Protein AF-A0AAW1X8X9-F1 (afdb_monomer_lite)

Radius of gyration: 14.43 Å; chains: 1; bounding box: 45×23×25 Å

Foldseek 3Di:
DDPVVVVVLVVVLVVVQVVCVVCLCVWQAWDDPDVLDTHGDLSVLPNLVNCVVSVNQADDDPPPSHARPCNPGDD

Organism: Rubus argutus (NCBI:txid59490)

Sequence (75 aa):
MNQVDDSLGSLAAAVLQSINDRFSTWDNVPCQIDEGLFLGSIGAANNKEKLKKLNVTHILTVANSLPPKYPNGRP

InterPro domains:
  IPR029021 Protein-tyrosine phosphatase-like [G3DSA:3.90.190.10] (4-75)
  IPR029021 Protein-tyrosine phosphatase-like [SSF52799] (16-70)

Secondary structure (DSSP, 8-state):
--HHHHHHHHHHH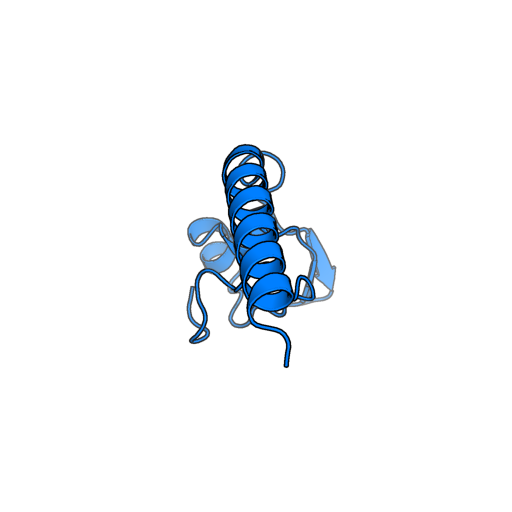HHHHHHHHHHTTTS-SPEEEETTEEE--HHHHH-HHHHHHTT--------TTS--SSTTS--

pLDDT: mean 83.9, std 10.79, range [47.66, 96.94]

Structure (mmCIF, N/CA/C/O backbone):
data_AF-A0AAW1X8X9-F1
#
_entry.id   AF-A0AAW1X8X9-F1
#
loop_
_atom_site.group_PDB
_atom_site.id
_atom_site.type_symbol
_atom_site.label_atom_id
_atom_site.label_alt_id
_atom_site.label_comp_id
_atom_site.label_asym_id
_atom_site.label_entity_id
_atom_site.label_seq_id
_atom_site.pdbx_PDB_ins_code
_atom_site.Cartn_x
_atom_site.Cartn_y
_atom_site.Cartn_z
_atom_site.occupancy
_atom_site.B_iso_or_equiv
_atom_site.auth_seq_id
_atom_site.auth_comp_id
_atom_site.auth_asym_id
_atom_site.auth_atom_id
_atom_site.pdbx_PDB_model_num
ATOM 1 N N . MET A 1 1 ? 28.072 -9.397 -13.669 1.00 51.75 1 MET A N 1
ATOM 2 C CA . MET A 1 1 ? 27.274 -8.172 -13.454 1.00 51.75 1 MET A CA 1
ATOM 3 C C . MET A 1 1 ? 28.222 -6.991 -13.348 1.00 51.75 1 MET A C 1
ATOM 5 O O . MET A 1 1 ? 29.276 -7.147 -12.743 1.00 51.75 1 MET A O 1
ATOM 9 N N . ASN A 1 2 ? 27.894 -5.868 -13.987 1.00 72.25 2 ASN A N 1
ATOM 10 C CA . ASN A 1 2 ? 28.735 -4.674 -14.050 1.00 72.25 2 ASN A CA 1
ATOM 11 C C . ASN A 1 2 ? 28.478 -3.797 -12.817 1.00 72.25 2 ASN A C 1
ATOM 13 O O . ASN A 1 2 ? 27.406 -3.221 -12.674 1.00 72.25 2 ASN A O 1
ATOM 17 N N . GLN A 1 3 ? 29.485 -3.651 -11.958 1.00 76.25 3 GLN A N 1
ATOM 18 C CA . GLN A 1 3 ? 29.428 -2.859 -10.720 1.00 76.25 3 GLN A CA 1
ATOM 19 C C . GLN A 1 3 ? 28.964 -1.400 -10.936 1.00 76.25 3 GLN A C 1
ATOM 21 O O . GLN A 1 3 ? 28.381 -0.778 -10.045 1.00 76.25 3 GLN A O 1
ATOM 26 N N . VAL A 1 4 ? 29.216 -0.851 -12.128 1.00 77.06 4 VAL A N 1
ATOM 27 C CA . VAL A 1 4 ? 28.810 0.506 -12.524 1.00 77.06 4 VAL A CA 1
ATOM 28 C C . VAL A 1 4 ? 27.295 0.597 -12.744 1.00 77.06 4 VAL A C 1
ATOM 30 O O . VAL A 1 4 ? 26.675 1.566 -12.306 1.00 77.06 4 VAL A O 1
ATOM 33 N N . ASP A 1 5 ? 26.691 -0.431 -13.344 1.00 78.25 5 ASP A N 1
ATOM 34 C CA . ASP A 1 5 ? 25.248 -0.488 -13.606 1.00 78.25 5 ASP A CA 1
ATOM 35 C C . ASP A 1 5 ? 24.461 -0.618 -12.291 1.00 78.25 5 ASP A C 1
ATOM 37 O O . ASP A 1 5 ? 23.471 0.087 -12.079 1.00 78.25 5 ASP A O 1
ATOM 41 N N . ASP A 1 6 ? 24.964 -1.431 -11.355 1.00 79.38 6 ASP A N 1
ATOM 42 C CA . ASP A 1 6 ? 24.387 -1.581 -10.012 1.00 79.38 6 ASP A CA 1
ATOM 43 C C . ASP A 1 6 ? 24.439 -0.258 -9.216 1.00 79.38 6 ASP A C 1
ATOM 45 O O . ASP A 1 6 ? 23.484 0.126 -8.530 1.00 79.38 6 ASP A O 1
ATOM 49 N N . SER A 1 7 ? 25.538 0.492 -9.353 1.00 83.12 7 SER A N 1
ATOM 50 C CA . SER A 1 7 ? 25.718 1.790 -8.687 1.00 83.12 7 SER A CA 1
ATOM 51 C C . SER A 1 7 ? 24.753 2.849 -9.232 1.00 83.12 7 SER A C 1
ATOM 53 O O . SER A 1 7 ? 24.143 3.587 -8.458 1.00 83.12 7 SER A O 1
ATOM 55 N N . LEU A 1 8 ? 24.546 2.893 -10.550 1.00 84.81 8 LEU A N 1
ATOM 56 C CA . LEU A 1 8 ? 23.585 3.804 -11.176 1.00 84.81 8 LEU A CA 1
ATOM 57 C C . LEU A 1 8 ? 22.136 3.466 -10.789 1.00 84.81 8 LEU A C 1
ATOM 59 O O . LEU A 1 8 ? 21.351 4.368 -10.483 1.00 84.81 8 LEU A O 1
ATOM 63 N N . GLY A 1 9 ? 21.793 2.175 -10.749 1.00 82.88 9 GLY A N 1
ATOM 64 C CA . GLY A 1 9 ? 20.471 1.705 -10.329 1.00 82.88 9 GLY A CA 1
ATOM 65 C C . GLY A 1 9 ? 20.132 2.091 -8.888 1.00 82.88 9 GLY A C 1
ATOM 66 O O . GLY A 1 9 ? 19.029 2.571 -8.616 1.00 82.88 9 GLY A O 1
ATOM 67 N N . SER A 1 10 ? 21.091 1.957 -7.967 1.00 82.38 10 SER A N 1
ATOM 68 C CA . SER A 1 10 ? 20.889 2.346 -6.564 1.00 82.38 10 SER A CA 1
ATOM 69 C C . SER A 1 10 ? 20.695 3.858 -6.382 1.00 82.38 10 SER A C 1
ATOM 71 O O . SER A 1 10 ? 19.817 4.275 -5.622 1.00 82.38 10 SER A O 1
ATOM 73 N N . LEU A 1 11 ? 21.432 4.690 -7.129 1.00 86.38 11 LEU A N 1
ATOM 74 C CA . LEU A 1 11 ? 21.246 6.144 -7.116 1.00 86.38 11 LEU A CA 1
ATOM 75 C C . LEU A 1 11 ? 19.860 6.544 -7.645 1.00 86.38 11 LEU A C 1
ATOM 77 O O . LEU A 1 11 ? 19.184 7.376 -7.040 1.00 86.38 11 LEU A O 1
ATOM 81 N N . ALA A 1 12 ? 19.412 5.928 -8.743 1.00 85.25 12 ALA A N 1
ATOM 82 C CA . ALA A 1 12 ? 18.087 6.180 -9.305 1.00 85.25 12 ALA A CA 1
ATOM 83 C C . ALA A 1 12 ? 16.964 5.825 -8.314 1.00 85.25 12 ALA A C 1
ATOM 85 O O . ALA A 1 12 ? 16.031 6.610 -8.136 1.00 85.25 12 ALA A O 1
ATOM 86 N N . ALA A 1 13 ? 17.076 4.689 -7.618 1.00 82.75 13 ALA A N 1
ATOM 87 C CA . ALA A 1 13 ? 16.117 4.291 -6.588 1.00 82.75 13 ALA A CA 1
ATOM 88 C C . ALA A 1 13 ? 16.057 5.302 -5.429 1.00 82.75 13 ALA A C 1
ATOM 90 O O . ALA A 1 13 ? 14.967 5.693 -5.011 1.00 82.75 13 ALA A O 1
ATOM 91 N N . ALA A 1 14 ? 17.210 5.793 -4.960 1.00 84.44 14 ALA A N 1
ATOM 92 C CA . ALA A 1 14 ? 17.271 6.798 -3.898 1.00 84.44 14 ALA A CA 1
ATOM 93 C C . ALA A 1 14 ? 16.588 8.120 -4.301 1.00 84.44 14 ALA A C 1
ATOM 95 O O . ALA A 1 14 ? 15.834 8.702 -3.516 1.00 84.44 14 ALA A O 1
ATOM 96 N N . VAL A 1 15 ? 16.791 8.575 -5.543 1.00 87.31 15 VAL A N 1
ATOM 97 C CA . VAL A 1 15 ? 16.116 9.772 -6.072 1.00 87.31 15 VAL A CA 1
ATOM 98 C C . VAL A 1 15 ? 14.605 9.557 -6.128 1.00 87.31 15 VAL A C 1
ATOM 100 O O . VAL A 1 15 ? 13.856 10.386 -5.607 1.00 87.31 15 VAL A O 1
ATOM 103 N N . LEU A 1 16 ? 14.148 8.434 -6.688 1.00 83.19 16 LEU A N 1
ATOM 104 C CA . LEU A 1 16 ? 12.723 8.091 -6.750 1.00 83.19 16 LEU A CA 1
ATOM 105 C C . LEU A 1 16 ? 12.085 8.031 -5.358 1.00 83.19 16 LEU A C 1
ATOM 107 O O . LEU A 1 16 ? 10.971 8.521 -5.172 1.00 83.19 16 LEU A O 1
ATOM 111 N N . GLN A 1 17 ? 12.801 7.497 -4.369 1.00 80.88 17 GLN A N 1
ATOM 112 C CA . GLN A 1 17 ? 12.321 7.419 -2.994 1.00 80.88 17 GLN A CA 1
ATOM 113 C C . GLN A 1 17 ? 12.173 8.810 -2.366 1.00 80.88 17 GLN A C 1
ATOM 115 O O . GLN A 1 17 ? 11.139 9.103 -1.771 1.00 80.88 17 GLN A O 1
ATOM 120 N N . SER A 1 18 ? 13.133 9.711 -2.597 1.00 83.38 18 SER A N 1
ATOM 121 C CA . SER A 1 18 ? 13.054 11.095 -2.109 1.00 83.38 18 SER A CA 1
ATOM 122 C C . SER A 1 18 ? 11.897 11.893 -2.724 1.00 83.38 18 SER A C 1
ATOM 124 O O . SER A 1 18 ? 11.252 12.694 -2.044 1.00 83.38 18 SER A O 1
ATOM 126 N N . ILE A 1 19 ? 11.606 11.661 -4.009 1.00 82.88 19 ILE A N 1
ATOM 127 C CA . ILE A 1 19 ? 10.462 12.257 -4.705 1.00 82.88 19 ILE A CA 1
ATOM 128 C C . ILE A 1 19 ? 9.174 11.713 -4.090 1.00 82.88 19 ILE A C 1
ATOM 130 O O . ILE A 1 19 ? 8.302 12.487 -3.699 1.00 82.88 19 ILE A O 1
ATOM 134 N N . ASN A 1 20 ? 9.077 10.393 -3.944 1.00 80.75 20 ASN A N 1
ATOM 135 C CA . ASN A 1 20 ? 7.919 9.752 -3.343 1.00 80.75 20 ASN A CA 1
ATOM 136 C C . ASN A 1 20 ? 7.634 10.283 -1.932 1.00 80.75 20 ASN A C 1
ATOM 138 O O . ASN A 1 20 ? 6.493 10.618 -1.637 1.00 80.75 20 ASN A O 1
ATOM 142 N N . ASP A 1 21 ? 8.649 10.434 -1.081 1.00 79.94 21 ASP A N 1
ATOM 143 C CA . ASP A 1 21 ? 8.462 10.953 0.276 1.00 79.94 21 ASP A CA 1
ATOM 144 C C . ASP A 1 21 ? 7.855 12.362 0.278 1.00 79.94 21 ASP A C 1
ATOM 146 O O . ASP A 1 21 ? 6.944 12.632 1.064 1.00 79.94 21 ASP A O 1
ATOM 150 N N . ARG A 1 22 ? 8.267 13.231 -0.656 1.00 80.00 22 ARG A N 1
ATOM 151 C CA . ARG A 1 22 ? 7.706 14.586 -0.798 1.00 80.00 22 ARG A CA 1
ATOM 152 C C . ARG A 1 22 ? 6.232 14.594 -1.199 1.00 80.00 22 ARG A C 1
ATOM 154 O O . ARG A 1 22 ? 5.491 15.449 -0.724 1.00 80.00 22 ARG A O 1
ATOM 161 N N . PHE A 1 23 ? 5.814 13.674 -2.066 1.00 75.50 23 PHE A N 1
ATOM 162 C CA . PHE A 1 23 ? 4.450 13.644 -2.613 1.00 75.50 23 PHE A CA 1
ATOM 163 C C . PHE A 1 23 ? 3.521 12.649 -1.909 1.00 75.50 23 PHE A C 1
ATOM 165 O O . PHE A 1 23 ? 2.311 12.682 -2.117 1.00 75.50 23 PHE A O 1
ATOM 172 N N . SER A 1 24 ? 4.058 11.805 -1.026 1.00 73.44 24 SER A N 1
ATOM 173 C CA . SER A 1 24 ? 3.324 10.746 -0.322 1.00 73.44 24 SER A CA 1
ATOM 174 C C . SER A 1 24 ? 2.138 11.244 0.509 1.00 73.44 24 SER A C 1
ATOM 176 O O . SER A 1 24 ? 1.246 10.467 0.836 1.00 73.44 24 SER A O 1
ATOM 178 N N . THR A 1 25 ? 2.103 12.532 0.850 1.00 78.62 25 THR A N 1
ATOM 179 C CA . THR A 1 25 ? 1.029 13.152 1.634 1.00 78.62 25 THR A CA 1
ATOM 180 C C . THR A 1 25 ? -0.158 13.613 0.792 1.00 78.62 25 THR A C 1
ATOM 182 O O . THR A 1 25 ? -1.232 13.810 1.356 1.00 78.62 25 THR A O 1
ATOM 185 N N . TRP A 1 26 ? 0.008 13.772 -0.525 1.00 82.25 26 TRP A N 1
ATOM 186 C CA . TRP A 1 26 ? -1.038 14.286 -1.418 1.00 82.25 26 TRP A CA 1
ATOM 187 C C . TRP A 1 26 ? -2.084 13.229 -1.771 1.00 82.25 26 TRP A C 1
ATOM 189 O O . TRP A 1 26 ? -3.266 13.542 -1.852 1.00 82.25 26 TRP A O 1
ATOM 199 N N . ASP A 1 27 ? -1.655 11.981 -1.940 1.00 84.69 27 ASP A N 1
ATOM 200 C CA . ASP A 1 27 ? -2.522 10.845 -2.249 1.00 84.69 27 ASP A CA 1
ATOM 201 C C . ASP A 1 27 ? -2.325 9.741 -1.201 1.00 84.69 27 ASP A C 1
ATOM 203 O O . ASP A 1 27 ? -1.679 8.721 -1.430 1.00 84.69 27 ASP A O 1
ATOM 207 N N . ASN A 1 28 ? -2.803 10.002 0.017 1.00 89.69 28 ASN A N 1
ATOM 208 C CA . ASN A 1 28 ? -2.549 9.165 1.193 1.00 89.69 28 ASN A CA 1
ATOM 209 C C . ASN A 1 28 ? -3.780 8.392 1.694 1.00 89.69 28 ASN A C 1
ATOM 211 O O . ASN A 1 28 ? -3.742 7.821 2.790 1.00 89.69 28 ASN A O 1
ATOM 215 N N . VAL A 1 29 ? -4.869 8.378 0.922 1.00 92.25 29 VAL A N 1
ATOM 216 C CA . VAL A 1 29 ? -6.104 7.661 1.250 1.00 92.25 29 VAL A CA 1
ATOM 217 C C . VAL A 1 29 ? -6.372 6.616 0.170 1.00 92.25 29 VAL A C 1
ATOM 219 O O . VAL A 1 29 ? -6.621 6.988 -0.971 1.00 92.25 29 VAL A O 1
ATOM 222 N N . PRO A 1 30 ? -6.356 5.314 0.503 1.00 93.69 30 PRO A N 1
ATOM 223 C CA . PRO A 1 30 ? -6.695 4.289 -0.471 1.00 93.69 30 PRO A CA 1
ATOM 224 C C . PRO A 1 30 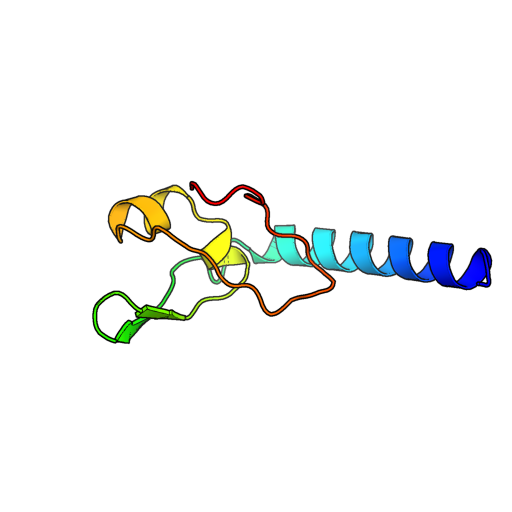? -8.201 4.307 -0.772 1.00 93.69 30 PRO A C 1
ATOM 226 O O . PRO A 1 30 ? -9.027 4.552 0.113 1.00 93.69 30 PRO A O 1
ATOM 229 N N . CYS A 1 31 ? -8.549 4.023 -2.023 1.00 95.06 31 CYS A N 1
ATOM 230 C CA . CYS A 1 31 ? -9.913 3.905 -2.517 1.00 95.06 31 CYS A CA 1
ATOM 231 C C . CYS A 1 31 ? -10.379 2.448 -2.426 1.00 95.06 31 CYS A C 1
ATOM 233 O O . CYS A 1 31 ? -9.642 1.541 -2.811 1.00 95.06 31 CYS A O 1
ATOM 235 N N . GLN A 1 32 ? -11.590 2.211 -1.926 1.00 96.31 32 GLN A N 1
ATOM 236 C CA . GLN A 1 32 ? -12.172 0.872 -1.899 1.00 96.31 32 GLN A CA 1
ATOM 237 C C . GLN A 1 32 ? -12.745 0.531 -3.276 1.00 96.31 32 GLN A C 1
ATOM 239 O O . GLN A 1 32 ? -13.589 1.265 -3.785 1.00 96.31 32 GLN A O 1
ATOM 244 N N . ILE A 1 33 ? -12.280 -0.569 -3.866 1.00 96.94 33 ILE A N 1
ATOM 245 C CA . ILE A 1 33 ? -12.753 -1.046 -5.174 1.00 96.94 33 ILE A CA 1
ATOM 246 C C . ILE A 1 33 ? -13.684 -2.253 -5.047 1.00 96.94 33 ILE A C 1
ATOM 248 O O . ILE A 1 33 ? -14.539 -2.442 -5.905 1.00 96.94 33 ILE A O 1
ATOM 252 N N . ASP A 1 34 ? -13.536 -3.033 -3.973 1.00 96.50 34 ASP A N 1
ATOM 253 C CA . ASP A 1 34 ? -14.417 -4.146 -3.613 1.00 96.50 34 ASP A CA 1
ATOM 254 C C . ASP A 1 34 ? -14.422 -4.343 -2.082 1.00 96.50 34 ASP A C 1
ATOM 256 O O . ASP A 1 34 ? -13.660 -3.696 -1.352 1.00 96.50 34 ASP A O 1
ATOM 260 N N . GLU A 1 35 ? -15.280 -5.212 -1.556 1.00 94.88 35 GLU A N 1
ATOM 261 C CA . GLU A 1 35 ? -15.305 -5.545 -0.131 1.00 94.88 35 GLU A CA 1
ATOM 262 C C . GLU A 1 35 ? -13.932 -6.063 0.333 1.00 94.88 35 GLU A C 1
ATOM 264 O O . GLU A 1 35 ? -13.427 -7.083 -0.128 1.00 94.88 35 GLU A O 1
ATOM 269 N N . GLY A 1 36 ? -13.287 -5.315 1.235 1.00 93.50 36 GLY A N 1
ATOM 270 C CA . GLY A 1 36 ? -11.947 -5.642 1.733 1.00 93.50 36 GLY A CA 1
ATOM 271 C C . GLY A 1 36 ? -10.796 -5.413 0.741 1.00 93.50 36 GLY A C 1
ATOM 272 O O . GLY A 1 36 ? -9.646 -5.659 1.108 1.00 93.50 36 GLY A O 1
ATOM 273 N N . LEU A 1 37 ? -11.061 -4.911 -0.472 1.00 95.19 37 LEU A N 1
ATOM 274 C CA . LEU A 1 37 ? -10.049 -4.654 -1.498 1.00 95.19 37 LEU A CA 1
ATOM 275 C C . LEU A 1 37 ? -9.919 -3.160 -1.795 1.00 95.19 37 LEU A C 1
ATOM 277 O O . LEU A 1 37 ? -10.884 -2.472 -2.138 1.00 95.19 37 LEU A O 1
ATOM 281 N N . PHE A 1 38 ? -8.684 -2.670 -1.719 1.00 95.75 38 PHE A N 1
ATOM 282 C CA . PHE A 1 38 ? -8.376 -1.257 -1.868 1.00 95.75 38 PHE A CA 1
ATOM 283 C C . PHE A 1 38 ? -7.273 -1.031 -2.902 1.00 95.75 38 PHE A C 1
ATOM 285 O O . PHE A 1 38 ? -6.310 -1.794 -2.972 1.00 95.75 38 PHE A O 1
ATOM 292 N N . LEU A 1 39 ? -7.393 0.058 -3.658 1.00 95.12 39 LEU A N 1
ATOM 293 C CA . LEU A 1 39 ? -6.369 0.571 -4.560 1.00 95.12 39 LEU A CA 1
ATOM 294 C C . LEU A 1 39 ? -5.863 1.916 -4.035 1.00 95.12 39 LEU A C 1
ATOM 296 O O . LEU A 1 39 ? -6.650 2.776 -3.644 1.00 95.12 39 LEU A O 1
ATOM 300 N N . GLY A 1 40 ? -4.552 2.127 -4.038 1.00 92.38 40 GLY A N 1
ATOM 301 C CA . GLY A 1 40 ? -3.970 3.399 -3.628 1.00 92.38 40 GLY A CA 1
ATOM 302 C C . GLY A 1 40 ? -2.525 3.538 -4.073 1.00 92.38 40 GLY A C 1
ATOM 303 O O . GLY A 1 40 ? -1.893 2.564 -4.486 1.00 92.38 40 GLY A O 1
ATOM 304 N N . SER A 1 41 ? -2.003 4.758 -3.988 1.00 91.12 41 SER A N 1
ATOM 305 C CA . SER A 1 41 ? -0.593 5.020 -4.258 1.00 91.12 41 SER A CA 1
ATOM 306 C C . SER A 1 41 ? 0.317 4.537 -3.122 1.00 91.12 41 SER A C 1
ATOM 308 O O . SER A 1 41 ? -0.119 4.036 -2.080 1.00 91.12 41 SER A O 1
ATOM 310 N N . ILE A 1 42 ? 1.622 4.755 -3.289 1.00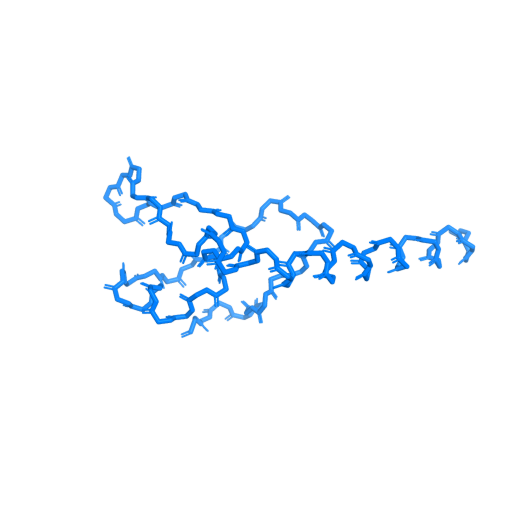 88.44 42 ILE A N 1
ATOM 311 C CA . ILE A 1 42 ? 2.613 4.519 -2.234 1.00 88.44 42 ILE A CA 1
ATOM 312 C C . ILE A 1 42 ? 2.342 5.400 -1.003 1.00 88.44 42 ILE A C 1
ATOM 314 O O . ILE A 1 42 ? 2.590 4.970 0.123 1.00 88.44 42 ILE A O 1
ATOM 318 N N . GLY A 1 43 ? 1.781 6.600 -1.186 1.00 89.88 43 GLY A N 1
ATOM 319 C CA . GLY A 1 43 ? 1.341 7.448 -0.080 1.00 89.88 43 GLY A CA 1
ATOM 320 C C . GLY A 1 43 ? 0.278 6.765 0.777 1.00 89.88 43 GLY A C 1
ATOM 321 O O . GLY A 1 43 ? 0.401 6.706 2.003 1.00 89.88 43 GLY A O 1
ATOM 322 N N . ALA A 1 44 ? -0.719 6.157 0.132 1.00 92.06 44 ALA A N 1
ATOM 323 C CA . ALA A 1 44 ? -1.759 5.383 0.801 1.00 92.06 44 ALA A CA 1
ATOM 324 C C . ALA A 1 44 ? -1.195 4.142 1.514 1.00 92.06 44 ALA A C 1
ATOM 326 O O . ALA A 1 44 ? -1.546 3.884 2.667 1.00 92.06 44 ALA A O 1
ATOM 327 N N . ALA A 1 45 ? -0.261 3.424 0.879 1.00 90.69 45 ALA A N 1
ATOM 328 C CA . ALA A 1 45 ? 0.438 2.288 1.488 1.00 90.69 45 ALA A CA 1
ATOM 329 C C . ALA A 1 45 ? 1.299 2.683 2.709 1.00 90.69 45 ALA A C 1
ATOM 331 O O . ALA A 1 45 ? 1.548 1.861 3.591 1.00 90.69 45 ALA A O 1
ATOM 332 N N . ASN A 1 46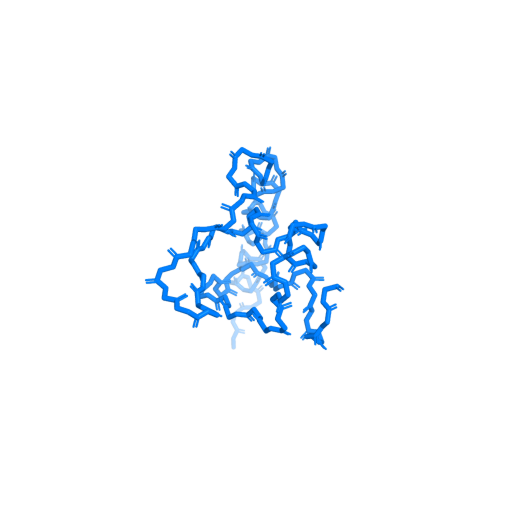 ? 1.731 3.945 2.792 1.00 88.88 46 ASN A N 1
ATOM 333 C CA . ASN A 1 46 ? 2.524 4.473 3.902 1.00 88.88 46 ASN A CA 1
ATOM 334 C C . ASN A 1 46 ? 1.677 5.079 5.036 1.00 88.88 46 ASN A C 1
ATOM 336 O O . ASN A 1 46 ? 2.214 5.364 6.112 1.00 88.88 46 ASN A O 1
ATOM 340 N N . ASN A 1 47 ? 0.367 5.265 4.839 1.00 91.00 47 ASN A N 1
ATOM 341 C CA . ASN A 1 47 ? -0.528 5.869 5.825 1.00 91.00 47 ASN A CA 1
ATOM 342 C C . ASN A 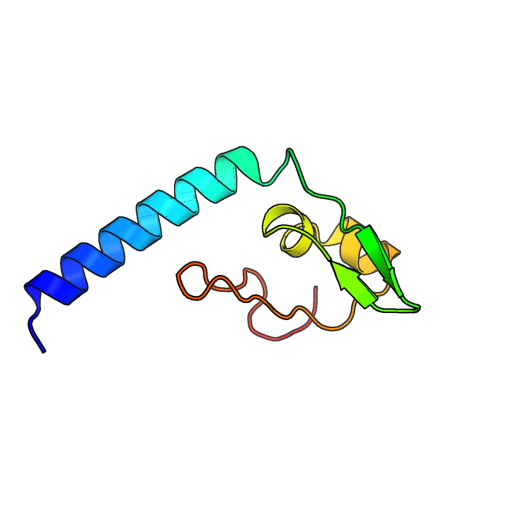1 47 ? -1.066 4.835 6.829 1.00 91.00 47 ASN A C 1
ATOM 344 O O . ASN A 1 47 ? -2.216 4.393 6.765 1.00 91.00 47 ASN A O 1
ATOM 348 N N . LYS A 1 48 ? -0.225 4.472 7.802 1.00 89.06 48 LYS A N 1
ATOM 349 C CA . LYS A 1 48 ? -0.526 3.481 8.850 1.00 89.06 48 LYS A CA 1
ATOM 350 C C . LYS A 1 48 ? -1.854 3.724 9.572 1.00 89.06 48 LYS A C 1
ATOM 352 O O . LYS A 1 48 ? -2.583 2.774 9.849 1.00 89.06 48 LYS A O 1
ATOM 357 N N . GLU A 1 49 ? -2.186 4.973 9.887 1.00 91.62 49 GLU A N 1
ATOM 358 C CA . GLU A 1 49 ? -3.433 5.289 10.590 1.00 91.62 49 GLU A CA 1
ATOM 359 C C . GLU A 1 49 ? -4.664 4.968 9.747 1.00 91.62 49 GLU A C 1
ATOM 361 O O . GLU A 1 49 ? -5.630 4.392 10.253 1.00 91.62 49 GLU A O 1
ATOM 366 N N . LYS A 1 50 ? -4.638 5.324 8.459 1.00 92.06 50 LYS A N 1
ATOM 367 C CA . LYS A 1 50 ? -5.765 5.074 7.561 1.00 92.06 50 LYS A CA 1
ATOM 368 C C . LYS A 1 50 ? -5.908 3.589 7.249 1.00 92.06 50 LYS A C 1
ATOM 370 O O . LYS A 1 50 ? -7.023 3.081 7.302 1.00 92.06 50 LYS A O 1
ATOM 375 N N . LEU A 1 51 ? -4.795 2.890 7.025 1.00 92.56 51 LEU A N 1
ATOM 376 C CA . LEU A 1 51 ? -4.781 1.441 6.816 1.00 92.56 51 LEU A CA 1
ATOM 377 C C . LEU A 1 51 ? -5.372 0.686 8.012 1.00 92.56 51 LEU A C 1
ATOM 379 O O . LEU A 1 51 ? -6.208 -0.193 7.821 1.00 92.56 51 LEU A O 1
ATOM 383 N N . LYS A 1 52 ? -5.021 1.082 9.244 1.00 92.94 52 LYS A N 1
ATOM 384 C CA . LYS A 1 52 ? -5.615 0.514 10.465 1.00 92.94 52 LYS A CA 1
ATOM 385 C C . LYS A 1 52 ? -7.108 0.793 10.581 1.00 92.94 52 LYS A C 1
ATOM 387 O O . LYS A 1 52 ? -7.854 -0.111 10.922 1.00 92.94 52 LYS A O 1
ATOM 392 N N . LYS A 1 53 ? -7.552 2.019 10.284 1.00 94.62 53 LYS A N 1
ATOM 393 C CA . LYS A 1 53 ? -8.984 2.380 10.299 1.00 94.62 53 LYS A CA 1
ATOM 394 C C . LYS A 1 53 ? -9.803 1.583 9.279 1.00 94.62 53 LYS A C 1
ATOM 396 O O . LYS A 1 53 ? -10.976 1.335 9.517 1.00 94.62 53 LYS A O 1
ATOM 401 N N . LEU A 1 54 ? -9.191 1.214 8.156 1.00 93.88 54 LEU A N 1
ATOM 402 C CA . LEU A 1 54 ? -9.800 0.414 7.092 1.00 93.88 54 LEU A CA 1
ATOM 403 C C . LEU A 1 54 ? -9.592 -1.099 7.279 1.00 93.88 54 LEU A C 1
ATOM 405 O O . LEU A 1 54 ? -9.984 -1.871 6.411 1.00 93.88 54 LEU A O 1
ATOM 409 N N . ASN A 1 55 ? -8.971 -1.528 8.385 1.00 93.94 55 ASN A N 1
ATOM 410 C CA . ASN A 1 55 ? -8.620 -2.923 8.664 1.00 93.94 55 ASN A CA 1
ATOM 411 C C . ASN A 1 55 ? -7.825 -3.607 7.534 1.00 93.94 55 ASN A C 1
ATOM 413 O O . ASN A 1 55 ? -7.961 -4.809 7.302 1.00 93.94 55 ASN A O 1
ATOM 417 N N . VAL A 1 56 ? -6.958 -2.860 6.844 1.00 92.69 56 VAL A N 1
ATOM 418 C CA . VAL A 1 56 ? -6.070 -3.429 5.824 1.00 92.69 56 VAL A CA 1
ATOM 419 C C . VAL A 1 56 ? -5.011 -4.292 6.508 1.00 92.69 56 VAL A C 1
ATOM 421 O O . VAL A 1 56 ? -4.260 -3.822 7.364 1.00 92.69 56 VAL A O 1
ATOM 424 N N . THR A 1 57 ? -4.945 -5.564 6.121 1.00 92.19 57 THR A N 1
ATOM 425 C CA . THR A 1 57 ? -4.036 -6.557 6.717 1.00 92.19 57 THR A CA 1
ATOM 426 C C . THR A 1 57 ? -2.819 -6.858 5.847 1.00 92.19 57 THR A C 1
ATOM 428 O O . THR A 1 57 ? -1.768 -7.211 6.375 1.00 92.19 57 THR A O 1
ATOM 431 N N . HIS A 1 58 ? -2.943 -6.683 4.531 1.00 91.88 58 HIS A N 1
ATOM 432 C CA . HIS A 1 58 ? -1.913 -6.997 3.546 1.00 91.88 58 HIS A CA 1
ATOM 433 C C . HIS A 1 58 ? -1.766 -5.835 2.566 1.00 91.88 58 HIS A C 1
ATOM 435 O O . HIS A 1 58 ? -2.752 -5.208 2.183 1.00 91.88 58 HIS A O 1
ATOM 441 N N . ILE A 1 59 ? -0.531 -5.557 2.154 1.00 90.62 59 ILE A N 1
ATOM 442 C CA . ILE A 1 59 ? -0.216 -4.552 1.138 1.00 90.62 59 ILE A CA 1
ATOM 443 C C . ILE A 1 59 ? 0.539 -5.264 0.022 1.00 90.62 59 ILE A C 1
ATOM 445 O O . ILE A 1 59 ? 1.606 -5.828 0.261 1.00 90.62 59 ILE A O 1
ATOM 449 N N . LEU A 1 60 ? -0.004 -5.214 -1.191 1.00 91.06 60 LEU A N 1
ATOM 450 C CA . LEU A 1 60 ? 0.677 -5.647 -2.405 1.00 91.06 60 LEU A CA 1
ATOM 451 C C . LEU A 1 60 ? 1.132 -4.401 -3.166 1.00 91.06 60 LEU A C 1
ATOM 453 O O . LEU A 1 60 ? 0.304 -3.594 -3.581 1.00 91.06 60 LEU A O 1
ATOM 457 N N . THR A 1 61 ? 2.443 -4.238 -3.345 1.00 88.31 61 THR A N 1
ATOM 458 C CA . THR A 1 61 ? 3.008 -3.161 -4.168 1.00 88.31 61 THR A CA 1
ATOM 459 C C . THR A 1 61 ? 3.523 -3.720 -5.487 1.00 88.31 61 THR A C 1
ATOM 461 O O . THR A 1 61 ? 4.210 -4.738 -5.511 1.00 88.31 61 THR A O 1
ATOM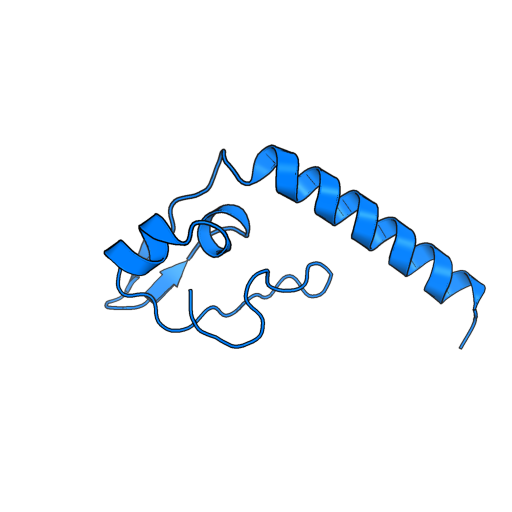 464 N N . VAL A 1 62 ? 3.209 -3.033 -6.584 1.00 87.69 62 VAL A N 1
ATOM 465 C CA . VAL A 1 62 ? 3.771 -3.304 -7.919 1.00 87.69 62 VAL A CA 1
ATOM 466 C C . VAL A 1 62 ? 4.971 -2.402 -8.237 1.00 87.69 62 VAL A C 1
ATOM 468 O O . VAL A 1 62 ? 5.612 -2.553 -9.275 1.00 87.69 62 VAL A O 1
ATOM 471 N N . ALA A 1 63 ? 5.309 -1.467 -7.342 1.00 83.38 63 ALA A N 1
ATOM 472 C CA . ALA A 1 63 ? 6.437 -0.557 -7.501 1.00 83.38 63 ALA A CA 1
ATOM 473 C C . ALA A 1 63 ? 7.752 -1.247 -7.099 1.00 83.38 63 ALA A C 1
ATOM 475 O O . ALA A 1 63 ? 8.270 -1.027 -6.010 1.00 83.38 63 ALA A O 1
ATOM 476 N N . ASN A 1 64 ? 8.302 -2.083 -7.985 1.00 76.69 64 ASN A N 1
ATOM 477 C CA . ASN A 1 64 ? 9.507 -2.882 -7.714 1.00 76.69 64 ASN A CA 1
ATOM 478 C C . ASN A 1 64 ? 10.727 -2.043 -7.281 1.00 76.69 64 ASN A C 1
ATOM 480 O O . ASN A 1 64 ? 11.534 -2.479 -6.467 1.00 76.69 64 ASN A O 1
ATOM 484 N N . SER A 1 65 ? 10.855 -0.820 -7.803 1.00 75.12 65 SER A N 1
ATOM 485 C CA . SER A 1 65 ? 11.960 0.091 -7.473 1.00 75.12 65 SER A CA 1
ATOM 486 C C . SER A 1 65 ? 11.804 0.802 -6.125 1.00 75.12 65 SER A C 1
ATOM 488 O O . SER A 1 65 ? 12.719 1.511 -5.714 1.00 75.12 65 SER A O 1
ATOM 490 N N . LEU A 1 66 ? 10.658 0.657 -5.452 1.00 74.62 66 LEU A N 1
ATOM 491 C CA . LEU A 1 66 ? 10.357 1.316 -4.184 1.00 74.62 66 LEU A CA 1
ATOM 492 C C . LEU A 1 66 ? 9.954 0.255 -3.153 1.00 74.62 66 LEU A C 1
ATOM 494 O O . LEU A 1 66 ? 8.806 -0.201 -3.153 1.00 74.62 66 LEU A O 1
ATOM 498 N N . PRO A 1 67 ? 10.883 -0.164 -2.274 1.00 75.06 67 PRO A N 1
ATOM 499 C CA . PRO A 1 67 ? 10.593 -1.211 -1.310 1.00 75.06 67 PRO A CA 1
ATOM 500 C C . PRO A 1 67 ? 9.457 -0.779 -0.366 1.00 75.06 67 PRO A C 1
ATOM 502 O O . PRO A 1 67 ? 9.368 0.402 -0.006 1.00 75.06 67 PRO A O 1
ATOM 505 N N . PRO A 1 68 ? 8.594 -1.715 0.072 1.00 78.00 68 PRO A N 1
ATOM 506 C CA . PRO A 1 68 ? 7.544 -1.406 1.029 1.00 78.00 68 PRO A CA 1
ATOM 507 C C . PRO A 1 68 ? 8.141 -0.845 2.320 1.00 78.00 68 PRO A C 1
ATOM 509 O O . PRO A 1 68 ? 9.083 -1.411 2.874 1.00 78.00 68 PRO A O 1
ATOM 512 N N . LYS A 1 69 ? 7.530 0.211 2.868 1.00 75.94 69 LYS A N 1
ATOM 513 C CA . LYS A 1 69 ? 7.915 0.761 4.178 1.00 75.94 69 LYS A CA 1
ATOM 514 C C . LYS A 1 69 ? 7.720 -0.242 5.324 1.00 75.94 69 LYS A C 1
ATOM 516 O O . LYS A 1 69 ? 8.408 -0.162 6.339 1.00 75.94 69 LYS A O 1
ATOM 521 N N . TYR A 1 70 ? 6.800 -1.193 5.152 1.00 75.06 70 TYR A N 1
ATOM 522 C CA . TYR A 1 70 ? 6.467 -2.236 6.125 1.00 75.06 70 TYR A CA 1
ATOM 523 C C . TYR A 1 70 ? 6.641 -3.634 5.497 1.00 75.06 70 TYR A C 1
ATOM 525 O O . TYR A 1 70 ? 5.652 -4.272 5.138 1.00 75.06 70 TYR A O 1
ATOM 533 N N . PRO A 1 71 ? 7.886 -4.123 5.336 1.00 65.69 71 PRO A N 1
ATOM 534 C CA . PRO A 1 71 ? 8.186 -5.332 4.559 1.00 65.69 71 PRO A CA 1
ATOM 535 C C . PRO A 1 71 ? 7.655 -6.637 5.178 1.00 65.69 71 PRO A C 1
ATOM 537 O O . PRO A 1 71 ? 7.421 -7.598 4.456 1.00 65.69 71 PRO A O 1
ATOM 540 N N . ASN A 1 72 ? 7.398 -6.669 6.491 1.00 65.25 72 ASN A N 1
ATOM 541 C CA . ASN A 1 72 ? 6.951 -7.872 7.211 1.00 65.25 72 ASN A CA 1
ATOM 542 C C . ASN A 1 72 ? 5.436 -7.917 7.469 1.00 65.25 72 ASN A C 1
ATOM 544 O O . ASN A 1 72 ? 4.992 -8.599 8.389 1.00 65.25 72 ASN A O 1
ATOM 548 N N . GLY A 1 73 ? 4.641 -7.177 6.688 1.00 55.06 73 GLY A N 1
ATOM 549 C CA . GLY A 1 73 ? 3.186 -7.336 6.672 1.00 55.06 73 GLY A CA 1
ATOM 550 C C . GLY A 1 73 ? 2.513 -7.185 8.039 1.00 55.06 73 GLY A C 1
ATOM 551 O O . GLY A 1 73 ? 1.804 -8.082 8.478 1.00 55.06 73 GLY A O 1
ATOM 552 N N . ARG A 1 74 ? 2.714 -6.051 8.717 1.00 47.66 74 ARG A N 1
ATOM 553 C CA . ARG A 1 74 ? 1.737 -5.504 9.674 1.00 47.66 74 ARG A CA 1
ATOM 554 C C . ARG A 1 74 ? 1.886 -3.979 9.738 1.00 47.66 74 ARG A C 1
ATOM 556 O O . ARG A 1 74 ? 2.944 -3.524 10.178 1.00 47.66 74 ARG A O 1
ATOM 563 N N . PRO A 1 75 ? 0.873 -3.203 9.307 1.00 51.03 75 PRO A N 1
ATOM 564 C CA . PRO A 1 75 ? 0.878 -1.753 9.443 1.00 51.03 75 PRO A CA 1
ATOM 565 C C . PRO A 1 75 ? 0.945 -1.308 10.905 1.00 51.03 75 PRO A C 1
ATOM 567 O O . PRO A 1 75 ? 0.157 -1.726 11.784 1.00 51.03 75 PRO A O 1
#